Protein AF-A0A4U3A7X0-F1 (afdb_monomer)

Secondary structure (DSSP, 8-state):
-PPPEEES--SSPPPHHHHHHHHHHHT----HHHHHHHHHHTT-EEES-S---TT-S----SSPPP---

InterPro domains:
  IPR037883 Knr4/Smi1-like domain superfamily [G3DSA:3.40.1580.10] (3-69)
  IPR037883 Knr4/Smi1-like domain superfamily [SSF160631] (9-62)

Organism: NCBI:txid1890302

Solvent-accessible surface area (backbone atoms only — not comparable to full-atom values): 4536 Å² total; per-residue (Å²): 133,86,70,76,42,73,45,75,48,47,89,71,56,58,49,71,66,58,52,52,50,50,28,61,74,70,72,54,80,80,56,65,74,55,49,56,47,45,36,73,33,25,89,32,47,60,39,72,77,53,54,92,51,90,98,56,98,76,42,79,73,95,62,83,89,77,87,81,129

Structure (mmCIF, N/CA/C/O backbone):
data_AF-A0A4U3A7X0-F1
#
_entry.id   AF-A0A4U3A7X0-F1
#
loop_
_atom_site.group_PDB
_atom_site.id
_atom_site.type_symbol
_atom_site.label_atom_id
_atom_site.label_alt_id
_atom_site.label_comp_id
_atom_site.label_asym_id
_atom_site.label_entity_id
_atom_site.label_seq_id
_atom_site.pdbx_PDB_ins_code
_atom_site.Cartn_x
_atom_site.Cartn_y
_atom_site.Cartn_z
_atom_site.occupancy
_atom_site.B_iso_or_equiv
_atom_site.auth_seq_id
_atom_site.auth_comp_id
_atom_site.auth_asym_id
_atom_site.auth_atom_id
_atom_site.pdbx_PDB_model_num
ATOM 1 N N . MET A 1 1 ? 10.992 -9.300 -17.484 1.00 57.03 1 MET A N 1
ATOM 2 C CA . MET A 1 1 ? 10.103 -8.395 -16.726 1.00 57.03 1 MET A CA 1
ATOM 3 C C . MET A 1 1 ? 10.600 -8.382 -15.297 1.00 57.03 1 MET A C 1
ATOM 5 O O . MET A 1 1 ? 10.871 -9.456 -14.776 1.00 57.03 1 MET A O 1
ATOM 9 N N . SER A 1 2 ? 10.809 -7.212 -14.702 1.00 68.19 2 SER A N 1
ATOM 10 C CA . SER A 1 2 ? 11.132 -7.115 -13.278 1.00 68.19 2 SER A CA 1
ATOM 11 C C . SER A 1 2 ? 9.856 -7.326 -12.465 1.00 68.19 2 SER A C 1
ATOM 13 O O . SER A 1 2 ? 8.826 -6.719 -12.751 1.00 68.19 2 SER A O 1
ATOM 15 N N . HIS A 1 3 ? 9.908 -8.211 -11.473 1.00 82.00 3 HIS A N 1
ATOM 16 C CA . HIS A 1 3 ? 8.860 -8.293 -10.458 1.00 82.00 3 HIS A CA 1
ATOM 17 C C . HIS A 1 3 ? 9.035 -7.141 -9.464 1.00 82.00 3 HIS A C 1
ATOM 19 O O . HIS A 1 3 ? 10.169 -6.775 -9.150 1.00 82.00 3 HIS A O 1
ATOM 25 N N . ILE A 1 4 ? 7.925 -6.600 -8.952 1.00 88.19 4 ILE A N 1
ATO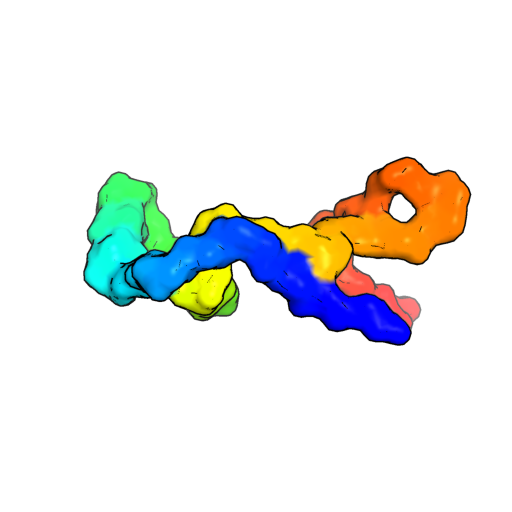M 26 C CA . ILE A 1 4 ? 7.978 -5.636 -7.849 1.00 88.19 4 ILE A CA 1
ATOM 27 C C . ILE A 1 4 ? 8.574 -6.339 -6.632 1.00 88.19 4 ILE A C 1
ATOM 29 O O . ILE A 1 4 ? 8.048 -7.350 -6.162 1.00 88.19 4 ILE A O 1
ATOM 33 N N . THR A 1 5 ? 9.664 -5.780 -6.122 1.00 91.31 5 THR A N 1
ATOM 34 C CA . THR A 1 5 ? 10.271 -6.177 -4.853 1.00 91.31 5 THR A CA 1
ATOM 35 C C . THR A 1 5 ? 9.999 -5.091 -3.829 1.00 91.31 5 THR A C 1
ATOM 37 O O . THR A 1 5 ? 10.148 -3.915 -4.135 1.00 91.31 5 THR A O 1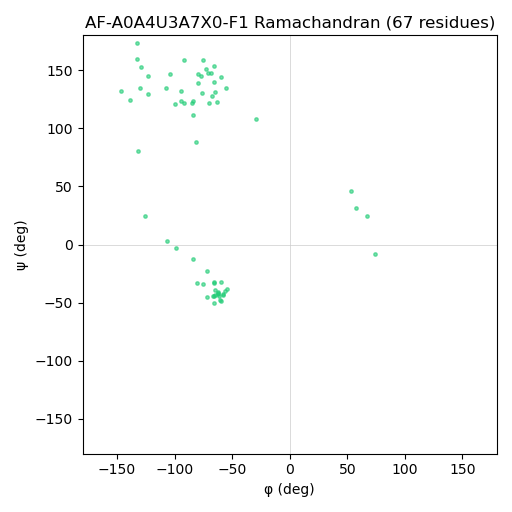
ATOM 40 N N . TRP A 1 6 ? 9.599 -5.476 -2.623 1.00 92.31 6 TRP A N 1
ATOM 41 C CA . TRP A 1 6 ? 9.382 -4.530 -1.534 1.00 92.31 6 TRP A CA 1
ATOM 42 C C . TRP A 1 6 ? 10.636 -4.435 -0.676 1.00 92.31 6 TRP A C 1
ATOM 44 O O . TRP A 1 6 ? 11.132 -5.448 -0.181 1.00 92.31 6 TRP A O 1
ATOM 54 N N . ILE A 1 7 ? 11.156 -3.221 -0.534 1.00 93.50 7 ILE A N 1
ATOM 55 C CA . ILE A 1 7 ? 12.374 -2.915 0.217 1.00 93.50 7 ILE A CA 1
ATOM 56 C C . ILE A 1 7 ? 11.972 -2.276 1.550 1.00 93.50 7 ILE A C 1
ATOM 58 O O . ILE A 1 7 ? 10.974 -1.565 1.607 1.00 93.50 7 ILE A O 1
ATOM 62 N N . ASN A 1 8 ? 12.741 -2.529 2.616 1.00 92.50 8 ASN A N 1
ATOM 63 C CA . ASN A 1 8 ? 12.525 -1.986 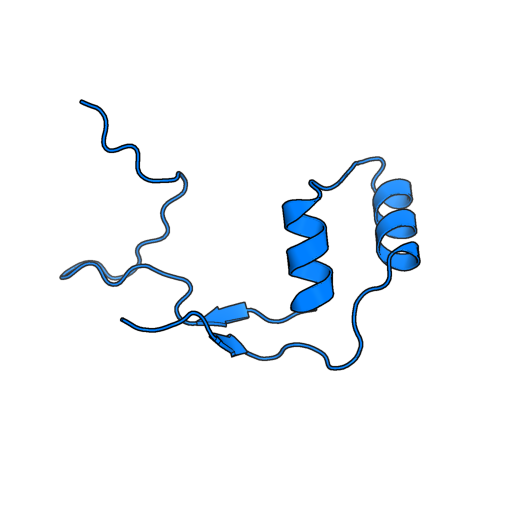3.967 1.00 92.50 8 ASN A CA 1
ATOM 64 C C . ASN A 1 8 ? 11.153 -2.313 4.591 1.00 92.50 8 ASN A C 1
ATOM 66 O O . ASN A 1 8 ? 10.634 -1.535 5.384 1.00 92.50 8 ASN A O 1
ATOM 70 N N . VAL A 1 9 ? 10.578 -3.472 4.259 1.00 93.62 9 VAL A N 1
ATOM 71 C CA . VAL A 1 9 ? 9.373 -3.983 4.931 1.00 93.62 9 VAL A CA 1
ATOM 72 C C . VAL A 1 9 ? 9.712 -4.350 6.374 1.00 93.62 9 VAL A C 1
ATOM 74 O O . VAL A 1 9 ? 10.637 -5.131 6.614 1.00 9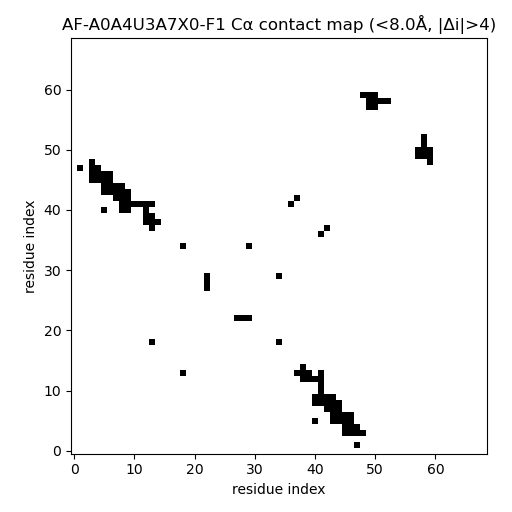3.62 9 VAL A O 1
ATOM 77 N N . ASN A 1 10 ? 8.950 -3.829 7.332 1.00 91.31 10 ASN A N 1
ATOM 78 C CA . ASN A 1 10 ? 9.082 -4.210 8.732 1.00 91.31 10 ASN A CA 1
ATOM 79 C C . ASN A 1 10 ? 8.686 -5.678 8.942 1.00 91.31 10 ASN A C 1
ATOM 81 O O . ASN A 1 10 ? 7.684 -6.163 8.416 1.00 91.31 10 ASN A O 1
ATOM 85 N N . GLU A 1 11 ? 9.432 -6.390 9.790 1.00 85.75 11 GLU A N 1
ATOM 86 C CA . GLU A 1 11 ? 9.096 -7.774 10.157 1.00 85.75 11 GLU A CA 1
ATOM 87 C C . GLU A 1 11 ? 7.785 -7.859 10.952 1.00 85.75 11 GLU A C 1
ATOM 89 O O . GLU A 1 11 ? 7.029 -8.830 10.851 1.00 85.75 11 GLU A O 1
ATOM 94 N N . LYS A 1 12 ? 7.506 -6.825 11.754 1.00 87.19 12 LYS A N 1
ATOM 95 C CA . LYS A 1 12 ? 6.278 -6.722 12.533 1.00 87.19 12 LYS A CA 1
ATOM 96 C C . LYS A 1 12 ? 5.177 -6.147 11.651 1.00 87.19 12 LYS A C 1
ATOM 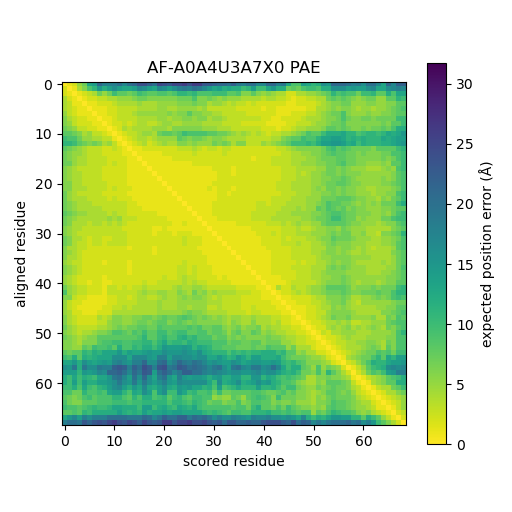98 O O . LYS A 1 12 ? 5.204 -4.973 11.326 1.00 87.19 12 LYS A O 1
ATOM 103 N N . ARG A 1 13 ? 4.183 -6.968 11.322 1.00 83.94 13 ARG A N 1
ATOM 104 C CA . ARG A 1 13 ? 3.033 -6.536 10.519 1.00 83.94 13 ARG A CA 1
ATOM 105 C C . ARG A 1 13 ? 2.114 -5.597 11.294 1.00 83.94 13 ARG A C 1
ATOM 107 O O . ARG A 1 13 ? 1.911 -5.778 12.498 1.00 83.94 13 ARG A O 1
ATOM 114 N N . VAL A 1 14 ? 1.499 -4.664 10.568 1.00 92.62 14 VAL A N 1
ATOM 115 C CA . VAL A 1 14 ? 0.378 -3.864 11.071 1.00 92.62 14 VAL A CA 1
ATOM 116 C C . VAL A 1 14 ? -0.815 -4.782 11.332 1.00 92.62 14 VAL A C 1
ATOM 118 O O . VAL A 1 14 ? -1.168 -5.601 10.485 1.00 92.62 14 VAL A O 1
ATOM 121 N N . THR A 1 15 ? -1.434 -4.666 12.504 1.00 93.88 15 THR A N 1
ATOM 122 C CA . THR A 1 15 ? -2.597 -5.483 12.878 1.00 93.88 15 THR A CA 1
ATOM 123 C C . THR A 1 15 ? -3.919 -4.808 12.518 1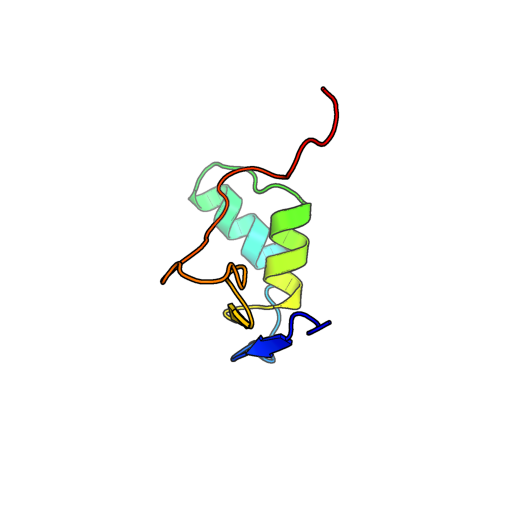.00 93.88 15 THR A C 1
ATOM 125 O O . THR A 1 15 ? -3.998 -3.583 12.410 1.00 93.88 15 THR A O 1
ATOM 128 N N . ASP A 1 16 ? -4.989 -5.600 12.405 1.00 94.88 16 ASP A N 1
ATOM 129 C CA . ASP A 1 16 ? -6.355 -5.090 12.207 1.00 94.88 16 ASP A CA 1
ATOM 130 C C . ASP A 1 16 ? -6.766 -4.081 13.289 1.00 94.88 16 ASP A C 1
ATOM 132 O O . ASP A 1 16 ? -7.398 -3.068 12.995 1.00 94.88 16 ASP A O 1
ATOM 136 N N . ASP A 1 17 ? -6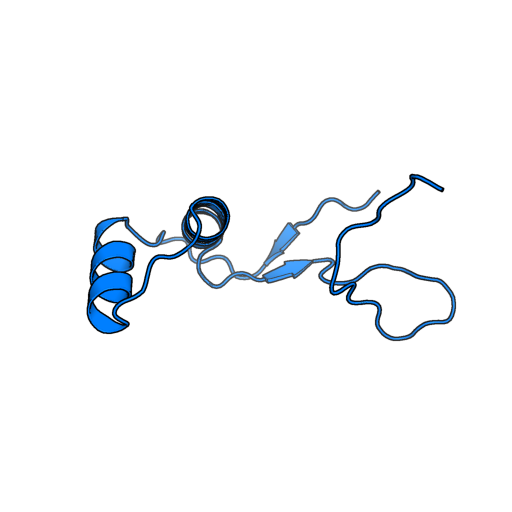.368 -4.318 14.543 1.00 96.88 17 ASP A N 1
ATOM 137 C CA . ASP A 1 17 ? -6.671 -3.413 15.654 1.00 96.88 17 ASP A CA 1
ATOM 138 C C . ASP A 1 17 ? -5.987 -2.051 15.490 1.00 96.88 17 ASP A C 1
ATOM 140 O O . ASP A 1 17 ? -6.604 -1.021 15.765 1.00 96.88 17 ASP A O 1
ATOM 144 N N . GLN A 1 18 ? -4.738 -2.023 15.006 1.00 96.31 18 GLN A N 1
ATOM 145 C CA . GLN A 1 18 ? -4.033 -0.771 14.716 1.00 96.31 18 GLN A CA 1
ATOM 146 C C . GLN A 1 18 ? -4.712 -0.006 13.576 1.00 96.31 18 GLN A C 1
ATOM 148 O O . GLN A 1 18 ? -4.917 1.203 13.693 1.00 96.31 18 GLN A O 1
ATOM 153 N N . ILE A 1 19 ? -5.118 -0.704 12.509 1.00 96.88 19 ILE A N 1
ATOM 154 C CA . ILE A 1 19 ? -5.872 -0.104 11.399 1.00 96.88 19 ILE A CA 1
ATOM 155 C C . ILE A 1 19 ? -7.200 0.465 11.903 1.00 96.88 19 ILE A C 1
ATOM 157 O O . ILE A 1 19 ? -7.516 1.622 11.637 1.00 96.88 19 ILE A O 1
ATOM 161 N N . LYS A 1 20 ? -7.952 -0.300 12.700 1.00 97.19 20 LYS A N 1
ATOM 162 C CA . LYS A 1 20 ? -9.243 0.127 13.250 1.00 97.19 20 LYS A CA 1
ATOM 163 C C . LYS A 1 20 ? -9.114 1.350 14.158 1.00 97.19 20 LYS A C 1
ATOM 165 O O . LYS A 1 20 ? -9.950 2.249 14.079 1.00 97.19 20 LYS A O 1
ATOM 170 N N . GLN A 1 21 ? -8.080 1.402 14.999 1.00 98.06 21 GLN A N 1
ATOM 171 C CA . GLN A 1 21 ? -7.786 2.578 15.824 1.00 98.06 21 GLN A CA 1
ATOM 172 C C . GLN A 1 21 ? -7.470 3.802 14.958 1.00 98.06 21 GLN A C 1
ATOM 174 O O . GLN A 1 21 ? -7.968 4.891 15.241 1.00 98.06 21 GLN A O 1
ATOM 179 N N . LEU A 1 22 ? -6.692 3.626 13.886 1.00 97.06 22 LEU A N 1
ATOM 180 C CA . LEU A 1 22 ? -6.344 4.707 12.967 1.00 97.06 22 LEU A CA 1
ATOM 181 C C . LEU A 1 22 ? -7.567 5.224 12.193 1.00 97.06 22 LEU A C 1
ATOM 183 O O . LEU A 1 22 ? -7.771 6.432 12.112 1.00 97.06 22 LEU A O 1
ATOM 187 N N . GLU A 1 23 ? -8.415 4.330 11.687 1.00 98.31 23 GLU A N 1
ATOM 188 C CA . GLU A 1 23 ? -9.683 4.682 11.036 1.00 98.31 23 GLU A CA 1
ATOM 189 C C . GLU A 1 23 ? -10.610 5.476 11.964 1.00 98.31 23 GLU A C 1
ATOM 191 O O . GLU A 1 23 ? -11.206 6.467 11.547 1.00 98.31 23 GLU A O 1
ATOM 196 N N . GLN A 1 24 ? -10.714 5.070 13.234 1.00 98.38 24 GLN A N 1
ATOM 197 C CA . GLN A 1 24 ? -11.501 5.786 14.242 1.00 98.38 24 GLN A CA 1
ATOM 198 C C . GLN A 1 24 ? -10.918 7.165 14.549 1.00 98.38 24 GLN A C 1
ATOM 200 O O . GLN A 1 24 ? -11.664 8.138 14.619 1.00 98.38 24 GLN A O 1
ATOM 205 N N . TYR A 1 25 ? -9.596 7.252 14.711 1.00 98.44 25 TYR A N 1
ATOM 206 C CA . TYR A 1 25 ? -8.901 8.508 14.984 1.00 98.44 25 TYR A CA 1
ATOM 207 C C . TYR A 1 25 ? -9.069 9.521 13.844 1.00 98.44 25 TYR A C 1
ATOM 209 O O . TYR A 1 25 ? -9.327 10.696 14.093 1.00 98.44 25 TYR A O 1
ATOM 217 N N . LEU A 1 26 ? -8.962 9.060 12.596 1.00 97.81 26 LEU A N 1
ATOM 218 C CA . LEU A 1 26 ? -9.107 9.892 11.401 1.00 97.81 26 LEU A CA 1
ATOM 219 C C . LEU A 1 26 ? -10.572 10.096 10.975 1.00 97.81 26 LEU A C 1
ATOM 221 O O . LEU A 1 26 ? -10.840 10.949 10.134 1.00 97.81 26 LEU A O 1
ATOM 225 N N . ASN A 1 27 ? -11.510 9.331 11.545 1.00 98.00 27 ASN A N 1
ATOM 226 C CA . ASN A 1 27 ? -12.916 9.264 11.141 1.00 98.00 27 ASN A CA 1
ATOM 227 C C . ASN A 1 27 ? -13.097 8.972 9.633 1.00 98.00 27 ASN A C 1
ATOM 229 O O . ASN A 1 27 ? -13.887 9.620 8.945 1.00 98.00 27 ASN A O 1
ATOM 233 N N . ILE A 1 28 ? -12.346 7.992 9.120 1.00 97.81 28 ILE A N 1
ATOM 234 C CA . ILE A 1 28 ? -12.396 7.525 7.723 1.00 97.81 28 ILE A CA 1
ATOM 235 C C . ILE A 1 28 ? -12.472 5.998 7.660 1.00 97.81 28 ILE A C 1
ATOM 237 O O . ILE A 1 28 ? -12.334 5.312 8.672 1.00 97.81 28 ILE A O 1
ATOM 241 N N . LYS A 1 29 ? -12.652 5.465 6.448 1.00 97.50 29 LYS A N 1
ATOM 242 C CA . LYS A 1 29 ? -12.447 4.051 6.129 1.00 97.50 29 LYS A CA 1
ATOM 243 C C . LYS A 1 29 ? -11.436 3.913 5.007 1.00 97.50 29 LYS A C 1
ATOM 245 O O . LYS A 1 29 ? -11.579 4.577 3.980 1.00 97.50 29 LYS A O 1
ATOM 250 N N . PHE A 1 30 ? -10.429 3.070 5.205 1.00 97.25 30 PHE A N 1
ATOM 251 C CA . PHE A 1 30 ? -9.493 2.749 4.138 1.00 97.25 30 PHE A CA 1
ATOM 252 C C . PHE A 1 30 ? -10.110 1.704 3.199 1.00 97.25 30 PHE A C 1
ATOM 254 O O . PHE A 1 30 ? -10.863 0.838 3.648 1.00 97.25 30 PHE A O 1
ATOM 261 N N . PRO A 1 31 ? -9.806 1.751 1.892 1.00 97.69 31 PRO A N 1
ATOM 262 C CA . PRO A 1 31 ? -10.141 0.657 0.989 1.00 97.69 31 PRO A CA 1
ATOM 263 C C . PRO A 1 31 ? -9.464 -0.647 1.430 1.00 97.69 31 PRO A C 1
ATOM 265 O O . PRO A 1 31 ? -8.312 -0.628 1.864 1.00 97.69 31 PRO A O 1
ATOM 268 N N . ASN A 1 32 ? -10.140 -1.784 1.258 1.00 96.00 32 ASN A N 1
ATOM 269 C CA . ASN A 1 32 ? -9.593 -3.090 1.648 1.00 96.00 32 ASN A CA 1
ATOM 270 C C . ASN A 1 32 ? -8.264 -3.390 0.939 1.00 96.00 32 ASN A C 1
ATOM 272 O O . ASN A 1 32 ? -7.301 -3.769 1.594 1.00 96.00 32 ASN A O 1
ATOM 276 N N . ASP A 1 33 ? -8.173 -3.103 -0.362 1.00 95.44 33 ASP A N 1
ATOM 277 C CA . ASP A 1 33 ? -6.951 -3.322 -1.149 1.00 95.44 33 ASP A CA 1
ATOM 278 C C . ASP A 1 33 ? -5.753 -2.524 -0.603 1.00 95.44 33 ASP A C 1
ATOM 280 O O . ASP A 1 33 ? -4.604 -2.964 -0.672 1.00 95.44 33 ASP A O 1
ATOM 284 N N . PHE A 1 34 ? -6.016 -1.346 -0.027 1.00 93.69 34 PHE A N 1
ATOM 285 C CA . PHE A 1 34 ? -4.991 -0.543 0.634 1.00 93.69 34 PHE A CA 1
ATOM 286 C C . PHE A 1 34 ? -4.552 -1.183 1.956 1.00 93.69 34 PHE A C 1
ATOM 288 O O . PHE A 1 34 ? -3.353 -1.283 2.212 1.00 93.69 34 PHE A O 1
ATOM 295 N N . ILE A 1 35 ? -5.503 -1.647 2.774 1.00 95.38 35 ILE A N 1
ATOM 296 C CA . ILE A 1 35 ? -5.221 -2.323 4.049 1.00 95.38 35 ILE A CA 1
ATOM 297 C C . ILE A 1 35 ? -4.386 -3.584 3.810 1.00 95.38 35 ILE A C 1
ATOM 299 O O . ILE A 1 35 ? -3.338 -3.738 4.437 1.00 95.38 35 ILE A O 1
ATOM 303 N N . ASP A 1 36 ? -4.788 -4.429 2.860 1.00 94.50 36 ASP A N 1
ATOM 304 C CA . ASP A 1 36 ? -4.076 -5.662 2.508 1.00 94.50 36 ASP A CA 1
ATOM 305 C C . ASP A 1 36 ? -2.619 -5.375 2.115 1.00 94.50 36 ASP A C 1
ATOM 307 O O . ASP A 1 36 ? -1.693 -6.094 2.505 1.00 94.50 36 ASP A O 1
ATOM 311 N N . CYS A 1 37 ? -2.397 -4.289 1.369 1.00 93.12 37 CYS A N 1
ATOM 312 C CA . CYS A 1 37 ? -1.066 -3.838 0.981 1.00 93.12 37 CYS A CA 1
ATOM 313 C C . CYS A 1 37 ? -0.241 -3.384 2.198 1.00 93.12 37 CYS A C 1
ATOM 315 O O . CYS A 1 37 ? 0.874 -3.867 2.402 1.00 93.12 37 CYS A O 1
ATOM 317 N N . VAL A 1 38 ? -0.803 -2.518 3.049 1.00 93.81 38 VAL A N 1
ATOM 318 C CA . VAL A 1 38 ? -0.135 -1.996 4.256 1.00 93.81 38 VAL A CA 1
ATOM 319 C C . VAL A 1 38 ? 0.223 -3.114 5.235 1.00 93.81 38 VAL A C 1
ATOM 321 O O . VAL A 1 38 ? 1.340 -3.158 5.743 1.00 93.81 38 VAL A O 1
ATOM 324 N N . GLN A 1 39 ? -0.686 -4.056 5.482 1.00 93.38 39 GLN A N 1
ATOM 325 C CA . GLN A 1 39 ? -0.434 -5.172 6.396 1.00 93.38 39 GLN A CA 1
ATOM 326 C C . GLN A 1 39 ? 0.657 -6.114 5.887 1.00 93.38 39 GLN A C 1
ATOM 328 O O . GLN A 1 39 ? 1.394 -6.711 6.679 1.00 93.38 39 GLN A O 1
ATOM 333 N N . LYS A 1 40 ? 0.760 -6.267 4.564 1.00 92.62 40 LYS A N 1
ATOM 334 C CA . LYS A 1 40 ? 1.748 -7.142 3.933 1.00 92.62 40 LYS A CA 1
ATOM 335 C C . LYS A 1 40 ? 3.132 -6.507 3.841 1.00 92.62 40 LYS A C 1
ATOM 337 O O . LYS A 1 40 ? 4.120 -7.237 3.925 1.00 92.62 40 LYS A O 1
ATOM 342 N N . TYR A 1 41 ? 3.200 -5.192 3.660 1.00 94.25 41 TYR A N 1
ATOM 343 C CA . TYR A 1 41 ? 4.430 -4.487 3.305 1.00 94.25 41 TYR A CA 1
ATOM 344 C C . TYR A 1 41 ? 4.790 -3.344 4.255 1.00 94.25 41 TYR A C 1
ATOM 346 O O . TYR A 1 41 ? 5.493 -2.439 3.832 1.00 94.25 41 TYR A O 1
ATOM 354 N N . ASP A 1 42 ? 4.330 -3.383 5.507 1.00 93.00 42 ASP A N 1
ATOM 355 C CA . ASP A 1 42 ? 4.492 -2.337 6.531 1.00 93.00 42 ASP A CA 1
ATOM 356 C C . ASP A 1 42 ? 5.768 -1.478 6.395 1.00 93.00 42 ASP A C 1
ATOM 358 O O . ASP A 1 42 ? 6.880 -1.947 6.645 1.00 93.00 42 ASP A O 1
ATOM 362 N N . GLY A 1 43 ? 5.596 -0.217 5.982 1.00 87.50 43 GLY A N 1
ATOM 363 C CA . GLY A 1 43 ? 6.669 0.776 5.828 1.00 87.50 43 GLY A CA 1
ATOM 364 C C . GLY A 1 43 ? 7.587 0.594 4.613 1.00 87.50 43 GLY A C 1
ATOM 365 O O . GLY A 1 43 ? 8.398 1.474 4.324 1.00 87.50 43 GLY A O 1
ATOM 366 N N . GLY A 1 44 ? 7.458 -0.514 3.889 1.00 93.31 44 GLY A N 1
ATOM 367 C CA . GLY A 1 44 ? 8.236 -0.797 2.700 1.00 93.31 44 GLY A CA 1
ATOM 368 C C . GLY A 1 44 ? 7.786 0.006 1.485 1.00 93.31 44 GLY A C 1
ATOM 369 O O . GLY A 1 44 ? 6.650 0.470 1.391 1.00 93.31 44 GLY A O 1
ATOM 370 N N . TYR A 1 45 ? 8.689 0.126 0.517 1.00 91.25 45 TYR A N 1
ATOM 371 C CA . TYR A 1 45 ? 8.415 0.750 -0.774 1.00 91.25 45 TYR A CA 1
ATOM 372 C C . TYR A 1 45 ? 8.721 -0.225 -1.919 1.00 91.25 45 TYR A C 1
ATOM 374 O O . TYR A 1 45 ? 9.637 -1.052 -1.805 1.00 91.25 45 TYR A O 1
ATOM 382 N N . PRO A 1 46 ? 7.945 -0.178 -3.015 1.00 91.19 46 PRO A N 1
ATOM 383 C CA . PRO A 1 46 ? 8.166 -1.046 -4.157 1.00 91.19 46 PRO A CA 1
ATOM 384 C C . PRO A 1 46 ? 9.410 -0.615 -4.943 1.00 91.19 46 PRO A C 1
ATOM 386 O O . PRO A 1 46 ? 9.789 0.549 -4.990 1.00 91.19 46 PRO A O 1
ATOM 389 N N . THR A 1 47 ? 10.057 -1.567 -5.598 1.00 89.19 47 THR A N 1
ATOM 390 C CA . THR A 1 47 ? 11.076 -1.319 -6.616 1.00 89.19 47 THR A CA 1
ATOM 391 C C . THR A 1 47 ? 10.868 -2.308 -7.768 1.00 89.19 47 THR A C 1
ATOM 393 O O . THR A 1 47 ? 10.863 -3.521 -7.529 1.00 89.19 47 THR A O 1
ATOM 396 N N . PRO A 1 48 ? 10.702 -1.828 -9.014 1.00 86.25 48 PRO A N 1
ATOM 397 C CA . PRO A 1 48 ? 10.564 -0.415 -9.380 1.00 86.25 48 PRO A CA 1
ATOM 398 C C . PRO A 1 48 ? 9.236 0.178 -8.871 1.00 86.25 48 PRO A C 1
ATOM 400 O O . PRO A 1 48 ? 8.231 -0.525 -8.788 1.00 86.25 48 PRO A O 1
ATOM 403 N N . ASP A 1 49 ? 9.246 1.463 -8.535 1.00 83.88 49 ASP A N 1
ATOM 404 C CA . ASP A 1 49 ? 8.074 2.280 -8.179 1.00 83.88 49 ASP A CA 1
ATOM 405 C C . ASP A 1 49 ? 7.571 3.143 -9.354 1.00 83.88 49 ASP A C 1
ATOM 407 O O . ASP A 1 49 ? 6.545 3.814 -9.256 1.00 83.88 49 ASP A O 1
ATOM 411 N N . THR A 1 50 ? 8.274 3.092 -10.487 1.00 82.38 50 THR A N 1
ATOM 412 C CA . THR A 1 50 ? 8.015 3.862 -11.708 1.00 82.38 50 THR A CA 1
ATOM 413 C C . THR A 1 50 ? 8.055 2.970 -12.949 1.00 82.38 50 THR A C 1
ATOM 415 O O . THR A 1 50 ? 8.626 1.873 -12.948 1.00 82.38 50 THR A O 1
ATOM 418 N N . PHE A 1 51 ? 7.446 3.432 -14.045 1.00 80.12 51 PHE A N 1
ATOM 419 C CA . PHE A 1 51 ? 7.585 2.772 -15.342 1.00 80.12 51 PHE A CA 1
ATOM 420 C C . PHE A 1 51 ? 8.905 3.149 -16.016 1.00 80.12 51 PHE A C 1
ATOM 422 O O . PHE A 1 51 ? 9.294 4.316 -16.070 1.00 80.12 51 PHE A O 1
ATOM 429 N N . ASN A 1 52 ? 9.547 2.159 -16.632 1.00 77.69 52 ASN A N 1
ATOM 430 C CA . ASN A 1 52 ? 10.668 2.397 -17.530 1.00 77.69 52 ASN A CA 1
ATOM 431 C C . ASN A 1 52 ? 10.143 2.803 -18.918 1.00 77.69 52 ASN A C 1
ATOM 433 O O . ASN A 1 52 ? 9.913 1.933 -19.764 1.00 77.69 52 ASN A O 1
ATOM 437 N N . ILE A 1 53 ? 9.915 4.102 -19.139 1.00 80.06 53 ILE A N 1
ATOM 438 C CA . ILE A 1 53 ? 9.590 4.649 -20.463 1.00 80.06 53 ILE A CA 1
ATOM 439 C C . ILE A 1 53 ? 10.866 5.256 -21.056 1.00 80.06 53 ILE A C 1
ATOM 441 O O . ILE A 1 53 ? 11.453 6.152 -20.446 1.00 80.06 53 ILE A O 1
ATOM 445 N N . PRO A 1 54 ? 11.322 4.787 -22.233 1.00 82.75 54 PRO A N 1
ATOM 446 C CA . PRO A 1 54 ? 12.517 5.325 -22.868 1.00 82.75 54 PRO A CA 1
ATOM 447 C C . PRO A 1 54 ? 12.430 6.842 -23.065 1.00 82.75 54 PRO A C 1
ATOM 449 O O . PRO A 1 54 ? 11.438 7.345 -23.589 1.00 82.75 54 PRO A O 1
ATOM 452 N N . ASN A 1 55 ? 13.512 7.548 -22.728 1.00 83.00 55 ASN A N 1
ATOM 453 C CA . ASN A 1 55 ? 13.652 9.004 -22.864 1.00 83.00 55 ASN A CA 1
ATOM 454 C C . ASN A 1 55 ? 12.738 9.841 -21.945 1.00 83.00 55 ASN A C 1
ATOM 456 O O . ASN A 1 55 ? 12.447 10.992 -22.271 1.00 83.00 55 ASN A O 1
ATOM 460 N N . GLN A 1 56 ? 12.297 9.290 -20.812 1.00 75.06 56 GLN A N 1
ATOM 461 C CA . GLN A 1 56 ? 11.619 10.045 -19.756 1.00 75.06 56 GLN A CA 1
ATOM 462 C C . GLN A 1 56 ? 12.258 9.748 -18.395 1.00 75.06 56 GLN A C 1
ATOM 464 O O . GLN A 1 56 ? 12.511 8.586 -18.082 1.00 75.06 56 GLN A O 1
ATOM 469 N N . ASP A 1 57 ? 12.507 10.797 -17.607 1.00 64.44 57 ASP A N 1
ATOM 470 C CA . ASP A 1 57 ? 13.231 10.701 -16.331 1.00 64.44 57 ASP A CA 1
ATOM 471 C C . ASP A 1 57 ? 12.380 10.091 -15.199 1.00 64.44 57 ASP A C 1
ATOM 473 O O . ASP A 1 57 ? 12.903 9.343 -14.379 1.00 64.44 57 ASP A O 1
ATOM 477 N N . GLU A 1 58 ? 11.064 10.337 -15.177 1.00 62.72 58 GLU A N 1
ATOM 478 C CA . GLU A 1 58 ? 10.127 9.769 -14.197 1.00 62.72 58 GLU A CA 1
ATOM 479 C C . GLU A 1 58 ? 8.759 9.521 -14.840 1.00 62.72 58 GLU A C 1
ATOM 481 O O . GLU A 1 58 ? 8.202 10.401 -15.495 1.00 62.72 58 GLU A O 1
ATOM 486 N N . ASN A 1 59 ? 8.194 8.327 -14.631 1.00 70.50 59 ASN A N 1
ATOM 487 C CA . ASN A 1 59 ? 6.880 7.961 -15.164 1.00 70.50 59 ASN A CA 1
ATOM 488 C C . ASN A 1 59 ? 6.025 7.333 -14.067 1.00 70.50 59 ASN A C 1
ATOM 490 O O . ASN A 1 59 ? 5.905 6.108 -13.969 1.00 70.50 59 ASN A O 1
ATOM 494 N N . SER A 1 60 ? 5.439 8.177 -13.226 1.00 68.44 60 SER A N 1
ATOM 495 C CA . SER A 1 60 ? 4.296 7.812 -12.395 1.00 68.44 60 SER A CA 1
ATOM 496 C C . SER A 1 60 ? 3.017 7.995 -13.223 1.00 68.44 60 SER A C 1
ATOM 498 O O . SER A 1 60 ? 2.738 9.071 -13.748 1.00 68.44 60 SER A O 1
ATOM 500 N N . LEU A 1 61 ? 2.236 6.923 -13.392 1.00 66.25 61 LEU A N 1
ATOM 501 C CA . LEU A 1 61 ? 0.901 7.019 -13.988 1.00 66.25 61 LEU A CA 1
ATOM 502 C C . LEU A 1 61 ? -0.121 7.205 -12.867 1.00 66.25 61 LEU A C 1
ATOM 504 O O . LEU A 1 61 ? -0.248 6.353 -11.994 1.00 66.25 61 LEU A O 1
ATOM 508 N N . ASN A 1 62 ? -0.874 8.304 -12.917 1.00 67.44 62 ASN A N 1
ATOM 509 C CA . ASN A 1 62 ? -1.936 8.586 -11.943 1.00 67.44 62 ASN A CA 1
ATOM 510 C C . ASN A 1 62 ? -3.170 7.683 -12.120 1.00 67.44 62 ASN A C 1
ATOM 512 O O . ASN A 1 62 ? -3.944 7.517 -11.184 1.00 67.44 62 ASN A O 1
ATOM 516 N N . ASN A 1 63 ? -3.364 7.119 -13.317 1.00 78.56 63 ASN A N 1
ATOM 517 C CA . ASN A 1 63 ? -4.497 6.266 -13.669 1.00 78.56 63 ASN A CA 1
ATOM 518 C C . ASN A 1 63 ? -4.006 4.958 -14.299 1.00 78.56 63 ASN A C 1
ATOM 520 O O . ASN A 1 63 ? -2.956 4.929 -14.943 1.00 78.56 63 ASN A O 1
ATOM 524 N N . LEU A 1 64 ? -4.799 3.893 -14.158 1.00 80.44 64 LEU A N 1
ATOM 525 C CA . LEU A 1 64 ? -4.572 2.645 -14.885 1.00 80.44 64 LEU A CA 1
ATOM 526 C C . LEU A 1 64 ? -4.767 2.843 -16.396 1.00 80.44 64 LEU A C 1
ATOM 528 O O . LEU A 1 64 ? -5.518 3.716 -16.835 1.00 80.44 64 LEU A O 1
ATOM 532 N N . LEU A 1 65 ? -4.092 2.008 -17.187 1.00 81.50 65 LEU A N 1
ATOM 533 C CA . LEU A 1 65 ? -4.224 2.005 -18.641 1.00 81.50 65 LEU A CA 1
ATOM 534 C C . LEU A 1 65 ? -5.605 1.466 -19.030 1.00 81.50 65 LEU A C 1
ATOM 536 O O . LEU A 1 65 ? -5.934 0.326 -18.707 1.00 81.50 65 LEU A O 1
ATOM 540 N N . THR A 1 66 ? -6.382 2.264 -19.760 1.00 82.38 66 THR A N 1
ATOM 541 C CA . THR A 1 66 ? -7.485 1.746 -20.577 1.00 82.38 66 THR A CA 1
ATOM 542 C C . THR A 1 66 ? -6.967 1.527 -21.993 1.00 82.38 66 THR A C 1
ATOM 544 O O . THR A 1 66 ? -6.269 2.386 -22.533 1.00 82.38 66 THR A O 1
ATOM 547 N N . LEU A 1 67 ? -7.251 0.362 -22.574 1.00 85.25 67 LEU A N 1
ATOM 548 C CA . LEU A 1 67 ? -6.861 0.021 -23.949 1.00 85.25 67 LEU A CA 1
ATOM 549 C C . LEU A 1 67 ? -8.055 0.031 -24.913 1.00 85.25 67 LEU A C 1
ATOM 551 O O . LEU A 1 67 ? -7.886 -0.259 -26.096 1.00 85.25 67 LEU A O 1
ATOM 555 N N . ASP A 1 68 ? -9.237 0.391 -24.417 1.00 73.62 68 ASP A N 1
ATOM 556 C CA . ASP A 1 68 ? -10.439 0.494 -25.232 1.00 73.62 68 ASP A CA 1
ATOM 557 C C . ASP A 1 68 ? -10.471 1.865 -25.920 1.00 73.62 68 ASP A C 1
ATOM 559 O O . ASP A 1 68 ? -10.336 2.906 -25.270 1.00 73.62 68 ASP A O 1
ATOM 563 N N . SER A 1 69 ? -10.563 1.823 -27.254 1.00 62.00 69 SER A N 1
ATOM 564 C CA . SER A 1 69 ? -10.603 2.979 -28.166 1.00 62.00 69 SER A CA 1
ATOM 565 C C . SER A 1 69 ? -11.970 3.650 -28.186 1.00 62.00 69 SER A C 1
ATOM 567 O O . SER A 1 69 ? -12.975 2.904 -28.192 1.00 62.00 69 SER A O 1
#

Sequence (69 aa):
MSHITWINVNEKRVTDDQIKQLEQYLNIKFPNDFIDCVQKYDGGYPTPDTFNIPNQDENSLNNLLTLDS

Nearest PDB structures (foldseek):
  3d5p-assembly1_B  TM=7.761E-01  e=5.290E-01  Bacteroides fragilis NCTC 9343
  6qbp-assembly1_A  TM=8.184E-01  e=2.044E+00  Saccharomyces cerevisiae

Foldseek 3Di:
DDDKD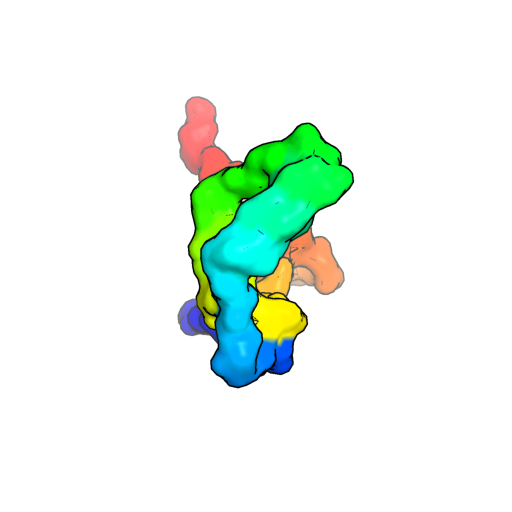WPPFDPDFDDPVNQVVVCVVVVHDDDPVVNVCCRVRPPTDIVVPADDDPPDPGHDDPDDDDPDD

Radius of gyration: 15.9 Å; Cα contacts (8 Å, |Δi|>4): 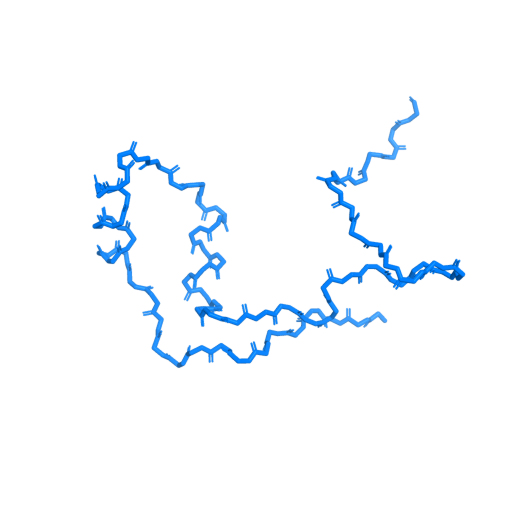57; chains: 1; bounding box: 27×19×44 Å

Mean predicted aligned error: 6.09 Å

pLDDT: mean 87.16, std 10.65, range [57.03, 98.44]